Protein AF-X1STK9-F1 (afdb_monomer_lite)

Radius of gyration: 18.31 Å; chains: 1; bounding box: 40×48×49 Å

Secondary structure (DSSP, 8-state):
-EE--TT--SGGGSEEHHHHHHHHHTS-S-EEEEE-STTGGGGGT-------HHHHHHHHHHHHHHHTTPPPP--S-STTEEEEESS-TTS---EE--SSTTSS--EEHHHHHHHHHTTTTSS-TT-SS-SS---HHHHHHHHHHHHHHHHHH-GGG------EEES-TT-

Organism: NCBI:txid412755

Structure (mmCIF, N/CA/C/O backbone):
data_AF-X1STK9-F1
#
_entry.id   AF-X1STK9-F1
#
loop_
_atom_site.group_PDB
_atom_site.id
_atom_site.type_symbol
_atom_site.label_atom_id
_atom_site.label_alt_id
_atom_site.label_comp_id
_atom_site.label_asym_id
_atom_site.label_entity_id
_atom_site.label_seq_id
_atom_site.pdbx_PDB_ins_code
_atom_site.Cartn_x
_atom_site.Cartn_y
_atom_site.Cartn_z
_atom_site.occupancy
_atom_site.B_iso_or_equiv
_atom_site.auth_seq_id
_atom_site.auth_comp_id
_atom_site.auth_asym_id
_atom_site.auth_atom_id
_atom_site.pdbx_PDB_model_num
ATOM 1 N N . SER A 1 1 ? -9.868 10.372 2.467 1.00 82.44 1 SER A N 1
ATOM 2 C CA . SER A 1 1 ? -9.699 9.581 1.235 1.00 82.44 1 SER A CA 1
ATOM 3 C C . SER A 1 1 ? -10.927 8.731 1.014 1.00 82.44 1 SER A C 1
ATOM 5 O O . SER A 1 1 ? -11.651 8.508 1.976 1.00 82.44 1 SER A O 1
ATOM 7 N N . TYR A 1 2 ? -11.164 8.303 -0.223 1.00 89.38 2 TYR A N 1
ATOM 8 C CA . TYR A 1 2 ? -12.290 7.451 -0.595 1.00 89.38 2 TYR A CA 1
ATOM 9 C C . TYR A 1 2 ? -11.827 6.423 -1.626 1.00 89.38 2 TYR A C 1
ATOM 11 O O . TYR A 1 2 ? -10.935 6.730 -2.422 1.00 89.38 2 TYR A O 1
ATOM 19 N N . LEU A 1 3 ? -12.429 5.235 -1.627 1.00 92.19 3 LEU A N 1
ATOM 20 C CA . LEU A 1 3 ? -12.271 4.271 -2.713 1.00 92.19 3 LEU A CA 1
ATOM 21 C C . LEU A 1 3 ? -13.412 4.438 -3.715 1.00 92.19 3 LEU A C 1
ATOM 23 O O . LEU A 1 3 ? -14.574 4.597 -3.341 1.00 92.19 3 LEU A O 1
ATOM 27 N N . CYS A 1 4 ? -13.059 4.403 -4.996 1.00 93.06 4 CYS A N 1
ATOM 28 C CA . CYS A 1 4 ? -14.011 4.427 -6.095 1.00 93.06 4 CYS A CA 1
ATOM 29 C C . CYS A 1 4 ? -14.333 2.980 -6.494 1.00 93.06 4 CYS A C 1
ATOM 31 O O . CYS A 1 4 ? -13.427 2.28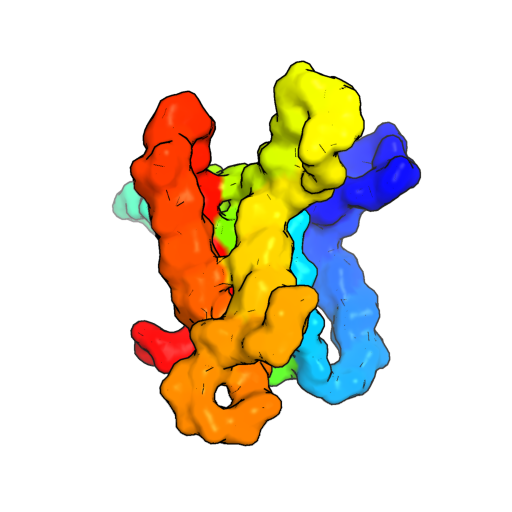6 -6.966 1.00 93.06 4 CYS A O 1
ATOM 33 N N . PRO A 1 5 ? -15.564 2.490 -6.277 1.00 92.69 5 PRO A N 1
ATOM 34 C CA . PRO A 1 5 ? -15.915 1.131 -6.660 1.00 92.69 5 PRO A CA 1
ATOM 35 C C . PRO A 1 5 ? -16.103 1.016 -8.180 1.00 92.69 5 PRO A C 1
ATOM 37 O O . PRO A 1 5 ? -16.291 2.007 -8.886 1.00 92.69 5 PRO A O 1
ATOM 40 N N . ALA A 1 6 ? -16.052 -0.211 -8.703 1.00 92.88 6 ALA A N 1
ATOM 41 C CA . ALA A 1 6 ? -16.159 -0.461 -10.144 1.00 92.88 6 ALA A CA 1
ATOM 42 C C . ALA A 1 6 ? -17.528 -0.066 -10.732 1.00 92.88 6 ALA A C 1
ATOM 44 O O . ALA A 1 6 ? -17.630 0.242 -11.916 1.00 92.88 6 ALA A O 1
ATOM 45 N N . ASP A 1 7 ? -18.567 -0.061 -9.903 1.00 91.88 7 ASP A N 1
ATOM 46 C CA . ASP A 1 7 ? -19.937 0.345 -10.212 1.00 91.88 7 ASP A CA 1
ATOM 47 C C . ASP A 1 7 ? -20.231 1.791 -9.776 1.00 91.88 7 ASP A C 1
ATOM 49 O O . ASP A 1 7 ? -21.378 2.147 -9.509 1.00 91.88 7 ASP A O 1
ATOM 53 N N . PHE A 1 8 ? -19.202 2.644 -9.707 1.00 90.31 8 PHE A N 1
ATOM 54 C CA . PHE A 1 8 ? -19.353 4.055 -9.364 1.00 90.31 8 PHE A CA 1
ATOM 55 C C . PHE A 1 8 ? -20.413 4.744 -10.234 1.00 90.31 8 PHE A C 1
ATOM 57 O O . PHE A 1 8 ? -20.301 4.813 -11.460 1.00 90.31 8 PHE A O 1
ATOM 64 N N . THR A 1 9 ? -21.427 5.305 -9.577 1.00 88.31 9 THR A N 1
ATOM 65 C CA . THR A 1 9 ? -22.508 6.058 -10.234 1.00 88.31 9 THR A CA 1
ATOM 66 C C . THR A 1 9 ? -22.567 7.511 -9.778 1.00 88.31 9 THR A C 1
ATOM 68 O O . THR A 1 9 ? -22.994 8.377 -10.542 1.00 88.31 9 THR A O 1
ATOM 71 N N . SER A 1 10 ? -22.133 7.807 -8.550 1.00 91.12 10 SER A N 1
ATOM 72 C CA . SER A 1 10 ? -22.120 9.158 -7.992 1.00 91.12 10 SER A CA 1
ATOM 73 C C . SER A 1 10 ? -21.189 9.251 -6.779 1.00 91.12 10 SER A C 1
ATOM 75 O O . SER A 1 10 ? -20.724 8.251 -6.243 1.00 91.12 10 SER A O 1
ATOM 77 N N . ILE A 1 11 ? -20.950 10.469 -6.285 1.00 82.88 11 ILE A N 1
ATOM 78 C CA . ILE A 1 11 ? -20.133 10.705 -5.081 1.00 82.88 11 ILE A CA 1
ATOM 79 C C . ILE A 1 11 ? -20.669 9.933 -3.860 1.00 82.88 11 ILE A C 1
ATOM 81 O O . ILE A 1 11 ? -19.879 9.516 -3.021 1.00 82.88 11 ILE A O 1
ATOM 85 N N . SER A 1 12 ? -21.983 9.696 -3.769 1.00 86.38 12 SER A N 1
ATOM 86 C CA . SER A 1 12 ? -22.573 8.946 -2.653 1.00 86.38 12 SER A CA 1
ATOM 87 C C . SER A 1 12 ? -22.306 7.440 -2.709 1.00 86.38 12 SER A C 1
ATOM 89 O O . SER A 1 12 ? -22.621 6.758 -1.745 1.00 86.38 12 SER A O 1
ATOM 91 N N . SER A 1 13 ? -21.776 6.911 -3.820 1.00 87.69 13 SER A N 1
ATOM 92 C CA . SER A 1 13 ? -21.348 5.509 -3.925 1.00 87.69 13 SER A CA 1
ATOM 93 C C . SER A 1 13 ? -19.856 5.324 -3.631 1.00 87.69 13 SER A C 1
ATOM 95 O O . SER A 1 13 ? -19.330 4.234 -3.828 1.00 87.69 13 SER A O 1
ATOM 97 N N . LEU A 1 14 ? -19.138 6.380 -3.238 1.00 89.00 14 LEU A N 1
ATOM 98 C CA . LEU A 1 14 ? -17.746 6.265 -2.813 1.00 89.00 14 LEU A CA 1
ATOM 99 C C . LEU A 1 14 ? -17.662 5.597 -1.444 1.00 89.00 14 LEU A C 1
ATOM 101 O O . LEU A 1 14 ? -18.434 5.927 -0.554 1.00 89.00 14 LEU A O 1
ATOM 105 N N . ILE A 1 15 ? -16.667 4.732 -1.263 1.00 89.62 15 ILE A N 1
ATOM 106 C CA . ILE A 1 15 ? -16.420 4.067 0.018 1.00 89.62 15 ILE A CA 1
ATOM 107 C C . ILE A 1 15 ? -15.500 4.961 0.846 1.00 89.62 15 ILE A C 1
ATOM 109 O O . ILE A 1 15 ? -14.350 5.216 0.468 1.00 89.62 15 ILE A O 1
ATOM 113 N N . SER A 1 16 ? -16.009 5.464 1.962 1.00 88.38 16 SER A N 1
ATOM 114 C CA . SER A 1 16 ? -15.251 6.249 2.934 1.00 88.38 16 SER A CA 1
ATOM 115 C C . SER A 1 16 ? -14.272 5.391 3.743 1.00 88.38 16 SER A C 1
ATOM 117 O O . SER A 1 16 ? -14.292 4.160 3.707 1.00 88.38 16 SER A O 1
ATOM 119 N N . VAL A 1 17 ? -13.382 6.055 4.489 1.00 87.19 17 VAL A N 1
ATOM 120 C CA . VAL A 1 17 ? -12.478 5.367 5.425 1.00 87.19 17 VAL A CA 1
ATOM 121 C C . VAL A 1 17 ? -13.278 4.648 6.515 1.00 87.19 17 VAL A C 1
ATOM 123 O O . VAL A 1 17 ? -12.955 3.510 6.831 1.00 87.19 17 VAL A O 1
ATOM 126 N N . ASP A 1 18 ? -14.343 5.280 7.015 1.00 82.56 18 ASP A N 1
ATOM 127 C CA . ASP A 1 18 ? -15.175 4.751 8.099 1.00 82.56 18 ASP A CA 1
ATOM 128 C C . ASP A 1 18 ? -15.975 3.520 7.648 1.00 82.56 18 ASP A C 1
ATOM 130 O O . ASP A 1 18 ? -16.032 2.522 8.360 1.00 82.56 18 ASP A O 1
ATOM 134 N N . GLU A 1 19 ? -16.535 3.539 6.434 1.00 88.75 19 GLU A N 1
ATOM 135 C CA . GLU A 1 19 ? -17.224 2.371 5.864 1.00 88.75 19 GLU A CA 1
ATOM 136 C C . GLU A 1 19 ? -16.264 1.201 5.630 1.00 88.75 19 GLU A C 1
ATOM 138 O O . GLU A 1 19 ? -16.604 0.051 5.913 1.00 88.75 19 GLU A O 1
ATOM 143 N N . LEU A 1 20 ? -15.048 1.485 5.145 1.00 91.62 20 LEU A N 1
ATOM 144 C CA . LEU A 1 20 ? -14.019 0.461 4.980 1.00 91.62 20 LEU A CA 1
ATOM 145 C C . LEU A 1 20 ? -13.590 -0.122 6.332 1.00 91.62 20 LEU A C 1
ATOM 147 O O . LEU A 1 20 ? -13.448 -1.337 6.454 1.00 91.62 20 LEU A O 1
ATOM 151 N N . GLU A 1 21 ? -13.371 0.720 7.341 1.00 91.38 21 GLU A N 1
ATOM 152 C CA . GLU A 1 21 ? -12.995 0.275 8.683 1.00 91.38 21 GLU A CA 1
ATOM 153 C C . GLU A 1 21 ? -14.106 -0.551 9.318 1.00 91.38 21 GLU A C 1
ATOM 155 O O . GLU A 1 21 ? -13.822 -1.655 9.771 1.00 91.38 21 GLU A O 1
ATOM 160 N N . SER A 1 22 ? -15.358 -0.093 9.249 1.00 89.06 22 SER A N 1
ATOM 161 C CA . SER A 1 22 ? -16.511 -0.827 9.767 1.00 89.06 22 SER A CA 1
ATOM 162 C C . SER A 1 22 ? -16.590 -2.227 9.153 1.00 89.06 22 SER A C 1
ATOM 164 O O . SER A 1 22 ? -16.637 -3.211 9.890 1.00 89.06 22 SER A O 1
ATOM 166 N N . ALA A 1 23 ? -16.461 -2.340 7.827 1.00 92.31 23 ALA A N 1
ATOM 167 C CA . ALA A 1 23 ? -16.465 -3.631 7.141 1.00 92.31 23 ALA A CA 1
ATOM 168 C C . ALA A 1 23 ? -15.286 -4.543 7.541 1.00 92.31 23 ALA A C 1
ATOM 170 O O . ALA A 1 23 ? -15.440 -5.761 7.639 1.00 92.31 23 ALA A O 1
ATOM 171 N N . LEU A 1 24 ? -14.093 -3.983 7.769 1.00 93.75 24 LEU A N 1
ATOM 172 C CA . LEU A 1 24 ? -12.917 -4.754 8.192 1.00 93.75 24 LEU A CA 1
ATOM 173 C C . LEU A 1 24 ? -12.925 -5.086 9.692 1.00 93.75 24 LEU A C 1
ATOM 175 O O . LEU A 1 24 ? -12.272 -6.049 10.110 1.00 93.75 24 LEU A O 1
ATOM 179 N N . SER A 1 25 ? -13.630 -4.298 10.504 1.00 89.94 25 SER A N 1
ATOM 180 C CA . SER A 1 25 ? -13.701 -4.451 11.957 1.00 89.94 25 SER A CA 1
ATOM 181 C C . SER A 1 25 ? -14.409 -5.746 12.356 1.00 89.94 25 SER A C 1
ATOM 183 O O . SER A 1 25 ? -13.967 -6.414 13.293 1.00 89.94 25 SER A O 1
ATOM 185 N N . ASP A 1 26 ? -15.394 -6.162 11.556 1.00 92.31 26 ASP A N 1
ATOM 186 C CA . ASP A 1 26 ? -16.148 -7.408 11.712 1.00 92.31 26 ASP A CA 1
ATOM 187 C C . ASP A 1 26 ? -15.288 -8.666 11.506 1.00 92.31 26 ASP A C 1
ATOM 189 O O . ASP A 1 26 ? -15.683 -9.769 11.892 1.00 92.31 26 ASP A O 1
ATOM 193 N N . ILE A 1 27 ? -14.095 -8.526 10.916 1.00 93.75 27 ILE A N 1
ATOM 194 C CA . ILE A 1 27 ? -13.160 -9.629 10.692 1.00 93.75 27 ILE A CA 1
ATOM 195 C C . ILE A 1 27 ? -12.264 -9.796 11.935 1.00 93.75 27 ILE A C 1
ATOM 197 O O . ILE A 1 27 ? -11.476 -8.891 12.254 1.00 93.75 27 ILE A O 1
ATOM 201 N N . PRO A 1 28 ? -12.308 -10.952 12.634 1.00 93.62 28 PRO A N 1
ATOM 202 C CA . PRO A 1 28 ? -11.473 -11.189 13.807 1.00 93.62 28 PRO A CA 1
ATOM 203 C C . PRO A 1 28 ? -9.977 -11.270 13.475 1.00 93.62 28 PRO A C 1
ATOM 205 O O . PRO A 1 28 ? -9.576 -11.813 12.447 1.00 93.62 28 PRO A O 1
ATOM 208 N N . GLY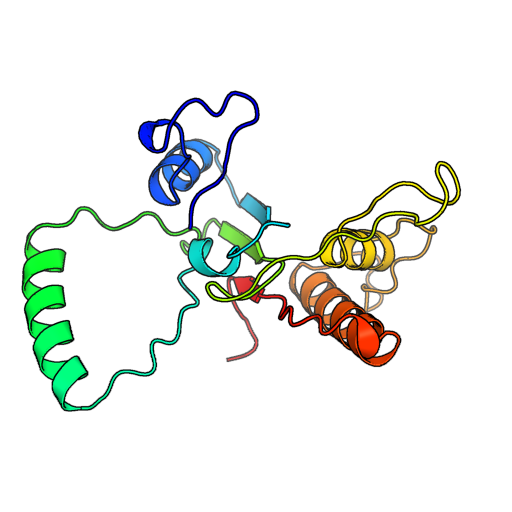 A 1 29 ? -9.138 -10.812 14.408 1.00 93.44 29 GLY A N 1
ATOM 209 C CA . GLY A 1 29 ? -7.679 -10.931 14.333 1.00 93.44 29 GLY A CA 1
ATOM 210 C C . GLY A 1 29 ? -6.968 -9.680 13.816 1.00 93.44 29 GLY A C 1
ATOM 211 O O . GLY A 1 29 ? -7.545 -8.594 13.754 1.00 93.44 29 GLY A O 1
ATOM 212 N N . THR A 1 30 ? -5.683 -9.839 13.490 1.00 94.19 30 THR A N 1
ATOM 213 C CA . THR A 1 30 ? -4.838 -8.777 12.923 1.00 94.19 30 THR A CA 1
ATOM 214 C C . THR A 1 30 ? -5.053 -8.693 11.418 1.00 94.19 30 THR A C 1
ATOM 216 O O . THR A 1 30 ? -4.872 -9.683 10.711 1.00 94.19 30 THR A O 1
ATOM 219 N N . LYS A 1 31 ? -5.366 -7.500 10.919 1.00 94.81 31 LYS A N 1
ATOM 220 C CA . LYS A 1 31 ? -5.589 -7.212 9.504 1.00 94.81 31 LYS A CA 1
ATOM 221 C C . LYS A 1 31 ? -4.364 -6.515 8.930 1.00 94.81 31 LYS A C 1
ATOM 223 O O . LYS A 1 31 ? -3.946 -5.477 9.440 1.00 94.81 31 LYS A O 1
ATOM 228 N N . VAL A 1 32 ? -3.801 -7.076 7.863 1.00 94.94 32 VAL A N 1
ATOM 229 C CA . VAL A 1 32 ? -2.785 -6.401 7.046 1.00 94.94 32 VAL A CA 1
ATOM 230 C C . VAL A 1 32 ? -3.482 -5.829 5.818 1.00 94.94 32 VAL A C 1
ATOM 232 O O . VAL A 1 32 ? -4.009 -6.587 5.009 1.00 94.94 32 VAL A O 1
ATOM 235 N N . VAL A 1 33 ? -3.511 -4.505 5.696 1.00 96.25 33 VAL A N 1
ATOM 236 C CA . VAL A 1 33 ? -4.188 -3.789 4.609 1.00 96.25 33 VAL A CA 1
ATOM 237 C C . VAL A 1 33 ? -3.138 -3.152 3.706 1.00 96.25 33 VAL A C 1
ATOM 239 O O . VAL A 1 33 ? -2.271 -2.418 4.174 1.00 96.25 33 VAL A O 1
ATOM 242 N N . ILE A 1 34 ? -3.203 -3.426 2.408 1.00 97.44 34 ILE A N 1
ATOM 243 C CA . ILE A 1 34 ? -2.295 -2.857 1.407 1.00 97.44 34 ILE A CA 1
ATOM 244 C C . ILE A 1 34 ? -3.137 -2.021 0.444 1.00 97.44 34 ILE A C 1
ATOM 246 O O . ILE A 1 34 ? -4.081 -2.533 -0.152 1.00 97.44 34 ILE A O 1
ATOM 250 N N . LEU A 1 35 ? -2.815 -0.735 0.315 1.00 96.81 35 LEU A N 1
ATOM 251 C CA . LEU A 1 35 ? -3.574 0.233 -0.476 1.00 96.81 35 LEU A CA 1
ATOM 252 C C . LEU A 1 35 ? -2.683 0.824 -1.571 1.00 96.81 35 LEU A C 1
ATOM 254 O O . LEU A 1 35 ? -1.902 1.732 -1.291 1.00 96.81 35 LEU A O 1
ATOM 258 N N . ASP A 1 36 ? -2.839 0.351 -2.811 1.00 97.00 36 ASP A N 1
ATOM 259 C CA . ASP A 1 36 ? -2.257 0.982 -4.004 1.00 97.00 36 ASP A CA 1
ATOM 260 C C . ASP A 1 36 ? -3.286 1.888 -4.685 1.00 97.00 36 ASP A C 1
ATOM 262 O O . ASP A 1 36 ? -3.965 1.502 -5.634 1.00 97.00 36 ASP A O 1
ATOM 266 N N . THR A 1 37 ? -3.478 3.080 -4.120 1.00 94.56 37 THR A N 1
ATOM 267 C CA . THR A 1 37 ? -4.491 4.040 -4.582 1.00 94.56 37 THR A CA 1
ATOM 268 C C . THR A 1 37 ? -4.021 5.471 -4.352 1.00 94.56 37 THR A C 1
ATOM 270 O O . THR A 1 37 ? -3.228 5.743 -3.450 1.00 94.56 37 THR A O 1
ATOM 273 N N . CYS A 1 38 ? -4.510 6.419 -5.154 1.00 93.75 38 CYS A N 1
ATOM 274 C CA . CYS A 1 38 ? -4.258 7.835 -4.895 1.00 93.75 38 CYS A CA 1
ATOM 275 C C . CYS A 1 38 ? -4.764 8.228 -3.503 1.00 93.75 38 CYS A C 1
ATOM 277 O O . CYS A 1 38 ? -5.824 7.783 -3.063 1.00 93.75 38 CYS A O 1
ATOM 279 N N . HIS A 1 39 ? -4.025 9.102 -2.821 1.00 92.69 39 HIS A N 1
ATOM 280 C CA . HIS A 1 39 ? -4.372 9.593 -1.488 1.00 92.69 39 HIS A 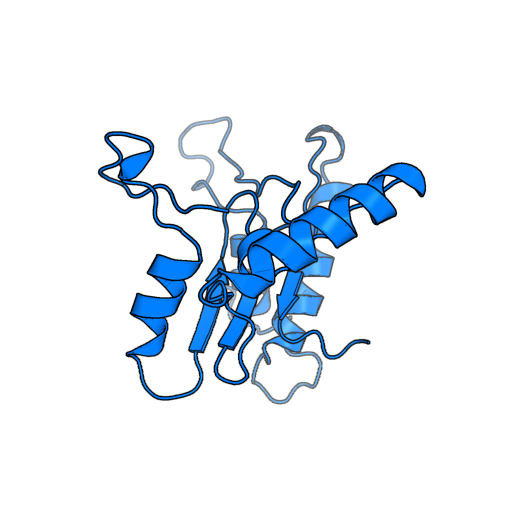CA 1
ATOM 281 C C . HIS A 1 39 ? -4.454 8.495 -0.407 1.00 92.69 39 HIS A C 1
ATOM 283 O O . HIS A 1 39 ? -5.081 8.711 0.639 1.00 92.69 39 HIS A O 1
ATOM 289 N N . SER A 1 40 ? -3.817 7.333 -0.606 1.00 94.50 40 SER A N 1
ATOM 290 C CA . SER A 1 40 ? -3.879 6.183 0.314 1.00 94.50 40 SER A CA 1
ATOM 291 C C . SER A 1 40 ? -3.453 6.521 1.749 1.00 94.50 40 SER A C 1
ATOM 293 O O . SER A 1 40 ? -4.004 5.983 2.706 1.00 94.50 40 SER A O 1
ATOM 295 N N . GLY A 1 41 ? -2.521 7.465 1.933 1.00 91.00 41 GLY A N 1
ATOM 296 C CA . GLY A 1 41 ? -2.067 7.902 3.258 1.00 91.00 41 GLY A CA 1
ATOM 297 C C . GLY A 1 41 ? -3.173 8.512 4.129 1.00 91.00 41 GLY A C 1
ATOM 298 O O . GLY A 1 41 ? -3.056 8.525 5.354 1.00 91.00 41 GLY A O 1
ATOM 299 N N . GLY A 1 42 ? -4.280 8.961 3.528 1.00 89.00 42 GLY A N 1
ATOM 300 C CA . GLY A 1 42 ? -5.433 9.464 4.276 1.00 89.00 42 GLY A CA 1
ATOM 301 C C . GLY A 1 42 ? -6.247 8.378 4.992 1.00 89.00 42 GLY A C 1
ATOM 302 O O . GLY A 1 42 ? -6.997 8.720 5.899 1.00 89.00 42 GLY A O 1
ATOM 303 N N . PHE A 1 43 ? -6.080 7.091 4.656 1.00 90.00 43 PHE A N 1
ATOM 304 C CA . PHE A 1 43 ? -6.725 5.976 5.375 1.00 90.00 43 PHE A CA 1
ATOM 305 C C . PHE A 1 43 ? -6.069 5.668 6.730 1.00 90.00 43 PHE A C 1
ATOM 307 O O . PHE A 1 43 ? -6.670 5.010 7.576 1.00 90.00 43 PHE A O 1
ATOM 314 N N . ILE A 1 44 ? -4.847 6.162 6.950 1.00 88.19 44 ILE A N 1
ATOM 315 C CA . ILE A 1 44 ? -4.080 5.968 8.190 1.00 88.19 44 ILE A CA 1
ATOM 316 C C . ILE A 1 44 ? -3.852 7.276 8.954 1.00 88.19 44 ILE A C 1
ATOM 318 O O . ILE A 1 44 ? -2.926 7.373 9.756 1.00 88.19 44 ILE A O 1
ATOM 322 N N . GLY A 1 45 ? -4.634 8.319 8.655 1.00 73.25 45 GLY A N 1
ATOM 323 C CA . GLY A 1 45 ? -4.540 9.615 9.337 1.00 73.25 45 GLY A CA 1
ATOM 324 C C . GLY A 1 45 ? -3.197 10.335 9.187 1.00 73.25 45 GLY A C 1
ATOM 325 O O . GLY A 1 45 ? -2.957 11.320 9.881 1.00 73.25 45 GLY A O 1
ATOM 326 N N . LYS A 1 46 ? -2.307 9.885 8.290 1.00 61.06 46 LYS A N 1
ATOM 327 C CA . LYS A 1 46 ? -1.013 10.534 8.045 1.00 61.06 46 LYS A CA 1
ATOM 328 C C . LYS A 1 46 ? -1.188 11.723 7.107 1.00 61.06 46 LYS A C 1
ATOM 330 O O . LYS A 1 46 ? -0.835 11.670 5.927 1.00 61.06 46 LYS A O 1
ATOM 335 N N . GLY A 1 47 ? -1.740 12.795 7.665 1.00 49.88 47 GLY A N 1
ATOM 336 C CA . GLY A 1 47 ? -1.776 14.119 7.064 1.00 49.88 47 GLY A CA 1
ATOM 337 C C . GLY A 1 47 ? -1.233 15.158 8.030 1.00 49.88 47 GLY A C 1
ATOM 338 O O . GLY A 1 47 ? -1.932 15.591 8.937 1.00 49.88 47 GLY A O 1
ATOM 339 N N . GLY A 1 48 ? 0.027 15.551 7.837 1.00 42.69 48 GLY A N 1
ATOM 340 C CA . GLY A 1 48 ? 0.559 16.759 8.453 1.00 42.69 48 GLY A CA 1
ATOM 341 C C . GLY A 1 48 ? -0.044 17.958 7.737 1.00 42.69 48 GLY A C 1
ATOM 342 O O . GLY A 1 48 ? 0.369 18.287 6.629 1.00 42.69 48 GLY A O 1
ATOM 343 N N . MET A 1 49 ? -1.048 18.583 8.340 1.00 43.34 49 MET A N 1
ATOM 344 C CA . MET A 1 49 ? -1.529 19.880 7.887 1.00 43.34 49 MET A CA 1
ATOM 345 C C . MET A 1 49 ? -0.488 20.914 8.345 1.00 43.34 49 MET A C 1
ATOM 347 O O . MET A 1 49 ? -0.250 21.051 9.543 1.00 43.34 49 MET A O 1
ATOM 351 N N . ILE A 1 50 ? 0.189 21.605 7.421 1.00 44.25 50 ILE A N 1
ATOM 352 C CA . ILE A 1 50 ? 0.952 22.810 7.780 1.00 44.25 50 ILE A CA 1
ATOM 353 C C . ILE A 1 50 ? -0.092 23.913 7.963 1.00 44.25 50 ILE A C 1
ATOM 355 O O . ILE A 1 50 ? -0.616 24.439 6.984 1.00 44.25 50 ILE A O 1
ATOM 359 N N . ILE A 1 51 ? -0.455 24.191 9.214 1.00 52.09 51 ILE A N 1
ATOM 360 C CA . ILE A 1 51 ? -1.460 25.194 9.584 1.00 52.09 51 ILE A CA 1
ATOM 361 C C . ILE A 1 51 ? -0.724 26.451 10.060 1.00 52.09 51 ILE A C 1
ATOM 363 O O . ILE A 1 51 ? 0.220 26.351 10.843 1.00 52.09 51 ILE A O 1
ATOM 367 N N . SER A 1 52 ? -1.130 27.629 9.585 1.00 51.06 52 SER A N 1
ATOM 368 C CA . SER A 1 52 ? -0.668 28.906 10.143 1.00 51.06 52 SER A CA 1
ATOM 369 C C . SER A 1 52 ? -1.159 29.087 11.588 1.00 51.06 52 SER A C 1
ATOM 371 O O . SER A 1 52 ? -2.129 28.460 12.006 1.00 51.06 52 SER A O 1
ATOM 373 N N . GLU A 1 53 ? -0.517 29.965 12.361 1.00 53.25 53 GLU A N 1
ATOM 374 C CA . GLU A 1 53 ? -0.838 30.200 13.781 1.00 53.25 53 GLU A CA 1
ATOM 375 C C . GLU A 1 53 ? -2.294 30.667 14.000 1.00 53.25 53 GLU A C 1
ATOM 377 O O . GLU A 1 53 ? -2.969 30.228 14.927 1.00 53.25 53 GLU A O 1
ATOM 382 N N . GLU A 1 54 ? -2.833 31.460 13.072 1.00 57.75 54 GLU A N 1
ATOM 383 C CA . GLU A 1 54 ? -4.245 31.875 13.044 1.00 57.75 54 GLU A CA 1
ATOM 384 C C . GLU A 1 54 ? -5.184 30.722 12.652 1.00 57.75 54 GLU A C 1
ATOM 386 O O . GLU A 1 54 ? -6.288 30.592 13.185 1.00 57.75 54 GLU A O 1
ATOM 391 N N . GLY A 1 55 ? -4.725 29.835 11.763 1.00 49.94 55 GLY A N 1
ATOM 392 C CA . GLY A 1 55 ? -5.443 28.618 11.404 1.00 49.94 55 GLY A CA 1
ATOM 393 C C . GLY A 1 55 ? -5.490 27.599 12.545 1.00 49.94 55 GLY A C 1
ATOM 394 O O . GLY A 1 55 ? -6.448 26.840 12.611 1.00 49.94 55 GLY A O 1
ATOM 395 N N . LEU A 1 56 ? -4.517 27.593 13.466 1.00 55.88 56 LEU A N 1
ATOM 396 C CA . LEU A 1 56 ? -4.491 26.693 14.629 1.00 55.88 56 LEU A CA 1
ATOM 397 C C . LEU A 1 56 ? -5.590 27.013 15.646 1.00 55.88 56 LEU A C 1
ATOM 399 O O . LEU A 1 56 ? -6.159 26.093 16.228 1.00 55.88 56 LEU A O 1
ATOM 403 N N . VAL A 1 57 ? -5.906 28.294 15.852 1.00 63.06 57 VAL A N 1
ATOM 404 C CA . VAL A 1 57 ? -6.975 28.709 16.778 1.00 63.06 57 VAL A CA 1
ATOM 405 C C . VAL A 1 57 ? -8.344 28.353 16.200 1.00 63.06 57 VAL A C 1
ATOM 407 O O . VAL A 1 57 ? -9.125 27.677 16.863 1.00 63.06 57 VAL A O 1
ATOM 410 N N . SER A 1 58 ? -8.591 28.702 14.933 1.00 58.72 58 SER A N 1
ATOM 411 C CA . SER A 1 58 ? -9.837 28.338 14.241 1.00 58.72 58 SER A CA 1
ATOM 412 C C . SER A 1 58 ? -10.000 26.820 14.113 1.00 58.72 58 SER A C 1
ATOM 414 O O . SER A 1 58 ? -11.097 26.305 14.303 1.00 58.72 58 SER A O 1
ATOM 416 N N . PHE A 1 59 ? -8.911 26.094 13.838 1.00 64.38 59 PHE A N 1
ATOM 417 C CA . PHE A 1 59 ? -8.906 24.633 13.817 1.00 64.38 59 PHE A CA 1
ATOM 418 C C . PHE A 1 59 ? -9.213 24.057 15.198 1.00 64.38 59 PHE A C 1
ATOM 420 O O . PHE A 1 59 ? -10.018 23.144 15.282 1.00 64.38 59 PHE A O 1
ATOM 427 N N . ASN A 1 60 ? -8.634 24.584 16.282 1.00 67.94 60 ASN A N 1
ATOM 428 C CA . ASN A 1 60 ? -8.929 24.109 17.636 1.00 67.94 60 ASN A CA 1
ATOM 429 C C . ASN A 1 60 ? -10.395 24.322 18.024 1.00 67.94 60 ASN A C 1
ATOM 431 O O . ASN A 1 60 ? -10.996 23.419 18.603 1.00 67.94 60 ASN A O 1
ATOM 435 N N . ASP A 1 61 ? -10.984 25.466 17.683 1.00 68.56 61 ASP A N 1
ATOM 436 C CA . ASP A 1 61 ? -12.394 25.743 17.977 1.00 68.56 61 ASP A CA 1
ATOM 437 C C . ASP A 1 61 ? -13.333 24.844 17.151 1.00 68.56 61 ASP A C 1
ATOM 439 O O . ASP A 1 61 ? -14.316 24.309 17.674 1.00 68.56 61 ASP A O 1
ATOM 443 N N . GLU A 1 62 ? -13.003 24.598 15.878 1.00 61.72 62 GLU A N 1
ATOM 444 C CA . GLU A 1 62 ? -13.720 23.640 15.027 1.00 61.72 62 GLU A CA 1
ATOM 445 C C . GLU A 1 62 ? -13.528 22.191 15.486 1.00 61.72 62 GLU A C 1
ATOM 447 O O . GLU A 1 62 ? -14.480 21.418 15.467 1.00 61.72 62 GLU A O 1
ATOM 452 N N . VAL A 1 63 ? -12.336 21.824 15.954 1.00 61.81 63 VAL A N 1
ATOM 453 C CA . VAL A 1 63 ? -12.021 20.519 16.549 1.00 61.81 63 VAL A CA 1
ATOM 454 C C . VAL A 1 63 ? -12.837 20.330 17.821 1.00 61.81 63 VAL A C 1
ATOM 456 O O . VAL A 1 63 ? -13.544 19.340 17.935 1.00 61.81 63 VAL A O 1
ATOM 459 N N . ILE A 1 64 ? -12.842 21.269 18.763 1.00 64.19 64 ILE A N 1
ATOM 460 C CA . ILE A 1 64 ? -13.627 21.130 20.000 1.00 64.19 64 ILE A CA 1
ATOM 461 C C . ILE A 1 64 ? -15.125 20.976 19.687 1.00 64.19 64 ILE A C 1
ATOM 463 O O . ILE A 1 64 ? -15.797 20.127 20.279 1.00 64.19 64 ILE A O 1
ATOM 467 N N . ASN A 1 65 ? -15.647 21.722 18.711 1.00 59.41 65 ASN A N 1
ATOM 468 C CA . ASN A 1 65 ? -17.035 21.578 18.268 1.00 59.41 65 ASN A CA 1
ATOM 469 C C . ASN A 1 65 ? -17.302 20.263 17.519 1.00 59.41 65 ASN A C 1
ATOM 471 O O . ASN A 1 65 ? -18.340 19.641 17.726 1.00 59.41 65 ASN A O 1
ATOM 475 N N . ALA A 1 66 ? -16.373 19.800 16.685 1.00 54.81 66 ALA A N 1
ATOM 476 C CA . ALA A 1 66 ? -16.509 18.542 15.962 1.00 54.81 66 ALA A CA 1
ATOM 477 C C . ALA A 1 66 ? -16.392 17.337 16.906 1.00 54.81 66 ALA A C 1
ATOM 479 O O . ALA A 1 66 ? -17.235 16.453 16.876 1.00 54.81 66 ALA A O 1
ATOM 480 N N . PHE A 1 67 ? -15.403 17.311 17.799 1.00 55.81 67 PHE A N 1
ATOM 481 C CA . PHE A 1 67 ? -15.161 16.215 18.744 1.00 55.81 67 PHE A CA 1
ATOM 482 C C . PHE A 1 67 ? -16.141 16.188 19.925 1.00 55.81 67 PHE A C 1
ATOM 484 O O . PHE A 1 67 ? -16.262 15.156 20.578 1.00 55.81 67 PHE A O 1
ATOM 491 N N . SER A 1 68 ? -16.872 17.274 20.195 1.00 55.72 68 SER A N 1
ATOM 492 C CA . SER A 1 68 ? -18.001 17.243 21.137 1.00 55.72 68 SER A CA 1
ATOM 493 C C . SER A 1 68 ? -19.268 16.616 20.542 1.00 55.72 68 SER A C 1
ATOM 495 O O . SER A 1 68 ? -20.186 16.303 21.300 1.00 55.72 68 SER A O 1
ATOM 497 N N . GLN A 1 69 ? -19.318 16.391 19.220 1.00 51.47 69 GLN A N 1
ATOM 498 C CA . GLN A 1 69 ? -20.466 15.787 18.527 1.00 51.47 69 GLN A CA 1
ATOM 499 C C . GLN A 1 69 ? -20.140 14.585 17.622 1.00 51.47 69 GLN A C 1
ATOM 501 O O . GLN A 1 69 ? -21.065 13.952 17.120 1.00 51.47 69 GLN A O 1
ATOM 506 N N . ALA A 1 70 ? -18.869 14.250 17.392 1.00 44.56 70 ALA A N 1
ATOM 507 C CA . ALA A 1 70 ? -18.484 13.217 16.434 1.00 44.56 70 ALA A CA 1
ATOM 508 C C . ALA A 1 70 ? -18.341 11.830 17.074 1.00 44.56 70 ALA A C 1
ATOM 510 O O . ALA A 1 70 ? -17.584 11.638 18.027 1.00 44.56 70 ALA A O 1
ATOM 511 N N . GLU A 1 71 ? -18.991 10.840 16.460 1.00 50.00 71 GLU A N 1
ATOM 512 C CA . GLU A 1 71 ? -18.505 9.461 16.484 1.00 50.00 71 GLU A CA 1
ATOM 513 C C . GLU A 1 71 ? -17.082 9.449 15.899 1.00 50.00 71 GLU A C 1
ATOM 515 O O . GLU A 1 71 ? -16.802 10.097 14.886 1.00 50.00 71 GLU A O 1
ATOM 520 N N . TYR A 1 72 ? -16.144 8.788 16.581 1.00 52.69 72 TYR A N 1
ATOM 521 C CA . TYR A 1 72 ? -14.747 8.732 16.156 1.00 52.69 72 TYR A CA 1
ATOM 522 C C . TYR A 1 72 ? -14.654 8.200 14.721 1.00 52.69 72 TYR A C 1
ATOM 524 O O . TYR A 1 72 ? -15.129 7.101 14.452 1.00 52.69 72 TYR A O 1
ATOM 532 N N . LYS A 1 73 ? -14.003 8.947 13.817 1.00 56.91 73 LYS A N 1
ATOM 533 C CA . LYS A 1 73 ? -13.665 8.430 12.483 1.00 56.91 73 LYS A CA 1
ATOM 534 C C . LYS A 1 73 ? -12.830 7.159 12.636 1.00 56.91 73 LYS A C 1
ATOM 536 O O . LYS A 1 73 ? -11.745 7.202 13.228 1.00 56.91 73 LYS A O 1
ATOM 541 N N . GLY A 1 74 ? -13.336 6.052 12.107 1.00 60.31 74 GLY A N 1
ATOM 542 C CA . GLY A 1 74 ? -12.682 4.754 12.066 1.00 60.31 74 GLY A CA 1
ATOM 543 C C . GLY A 1 74 ? -11.532 4.793 11.069 1.00 60.31 74 GLY A C 1
ATOM 544 O O . GLY A 1 74 ? -11.648 4.335 9.942 1.00 60.31 74 GLY A O 1
ATOM 545 N N . LEU A 1 75 ? -10.398 5.376 11.454 1.00 76.06 75 LEU A N 1
ATOM 546 C CA . LEU A 1 75 ? -9.163 5.230 10.688 1.00 76.06 75 LEU A CA 1
ATOM 547 C C . LEU A 1 75 ? -8.635 3.794 10.824 1.00 76.06 75 LEU A C 1
ATOM 549 O O . LEU A 1 75 ? -8.820 3.146 11.856 1.00 76.06 75 LEU A O 1
ATOM 553 N N . LEU A 1 76 ? -7.855 3.328 9.842 1.00 78.12 76 LEU A N 1
ATOM 554 C CA . LEU A 1 76 ? -7.155 2.035 9.909 1.00 78.12 76 LEU A CA 1
ATOM 555 C C . LEU A 1 76 ? -5.909 2.107 10.815 1.00 78.12 76 LEU A C 1
ATOM 557 O O . LEU A 1 76 ? -4.812 1.692 10.440 1.00 78.12 76 LEU A O 1
ATOM 561 N N . THR A 1 77 ? -6.074 2.69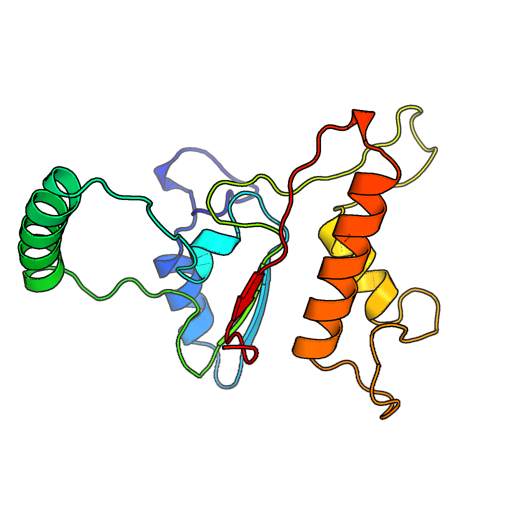1 12.004 1.00 77.56 77 THR A N 1
ATOM 562 C CA . THR A 1 77 ? -5.010 3.017 12.962 1.00 77.56 77 THR A CA 1
ATOM 563 C C . THR A 1 77 ? -5.297 2.515 14.376 1.00 77.56 77 THR A C 1
ATOM 565 O O . THR A 1 77 ? -4.786 3.061 15.352 1.00 77.56 77 THR A O 1
ATOM 568 N N . THR A 1 78 ? -6.160 1.515 14.528 1.00 80.75 78 THR A N 1
ATOM 569 C CA . THR A 1 78 ? -6.287 0.768 15.785 1.00 80.75 78 THR A CA 1
ATOM 570 C C . THR A 1 78 ? -5.268 -0.378 15.812 1.00 80.75 78 THR A C 1
ATOM 572 O O . THR A 1 78 ? -4.694 -0.748 14.787 1.00 80.75 78 THR A O 1
ATOM 575 N N . ASN A 1 79 ? -5.014 -0.959 16.988 1.00 82.56 79 ASN A N 1
ATOM 576 C CA . ASN A 1 79 ? -3.996 -2.004 17.188 1.00 82.56 79 ASN A CA 1
ATOM 577 C C . ASN A 1 79 ? -4.202 -3.277 16.340 1.00 82.56 79 ASN A C 1
ATOM 579 O O . ASN A 1 79 ? -3.260 -4.045 16.150 1.00 82.56 79 ASN A O 1
ATOM 583 N N . GLN A 1 80 ? -5.417 -3.504 15.837 1.00 90.00 80 GLN A N 1
ATOM 584 C CA . GLN A 1 80 ? -5.750 -4.632 14.970 1.00 90.00 80 GLN A CA 1
ATOM 585 C C . GLN A 1 80 ? -5.325 -4.430 13.511 1.00 90.00 80 GLN A C 1
ATOM 587 O O . GLN A 1 80 ? -5.346 -5.399 12.755 1.00 90.00 80 GLN A O 1
ATOM 592 N N . TYR A 1 81 ? -4.955 -3.214 13.099 1.00 92.75 81 TYR A N 1
ATOM 593 C CA . TYR A 1 81 ? -4.559 -2.918 11.725 1.00 92.75 81 TYR A CA 1
ATOM 594 C C . TYR A 1 81 ? -3.052 -2.742 11.595 1.00 92.75 81 TYR A C 1
ATOM 596 O O . TYR A 1 81 ? -2.387 -2.090 12.400 1.00 92.75 81 TYR A O 1
ATOM 604 N N . LYS A 1 82 ? -2.526 -3.284 10.503 1.00 94.81 82 LYS A N 1
ATOM 605 C CA . LYS A 1 82 ? -1.224 -2.927 9.965 1.00 94.81 82 LYS A CA 1
ATOM 606 C C . LYS A 1 82 ? -1.414 -2.548 8.506 1.00 94.81 82 LYS A C 1
ATOM 608 O O . LYS A 1 82 ? -2.009 -3.315 7.758 1.00 94.81 82 LYS A O 1
ATOM 613 N N . VAL A 1 83 ? -0.956 -1.375 8.102 1.00 95.31 83 VAL A N 1
ATOM 614 C CA . VAL A 1 83 ? -1.308 -0.802 6.802 1.00 95.31 83 VAL A CA 1
ATOM 615 C C . VAL A 1 83 ? -0.063 -0.399 6.038 1.00 95.31 83 VAL A C 1
ATOM 617 O O . VAL A 1 83 ? 0.825 0.234 6.606 1.00 95.31 83 VAL A O 1
ATOM 620 N N . LEU A 1 84 ? -0.028 -0.721 4.749 1.00 96.75 84 LEU A N 1
ATOM 621 C CA . LEU A 1 84 ? 0.930 -0.194 3.788 1.00 96.75 84 LEU A CA 1
ATOM 622 C C . LEU A 1 84 ? 0.163 0.611 2.734 1.00 96.75 84 LEU A C 1
ATOM 624 O O . LEU A 1 84 ? -0.717 0.083 2.060 1.00 96.75 84 LEU A O 1
ATOM 628 N N . ALA A 1 85 ? 0.471 1.895 2.622 1.00 96.56 85 ALA A N 1
ATOM 629 C CA . ALA A 1 85 ? -0.172 2.831 1.710 1.00 96.56 85 ALA A CA 1
ATOM 630 C C . ALA A 1 85 ? 0.841 3.298 0.659 1.00 96.56 85 ALA A C 1
ATOM 632 O O . ALA A 1 85 ? 1.976 3.635 0.993 1.00 96.56 85 ALA A O 1
ATOM 633 N N . SER A 1 86 ? 0.434 3.332 -0.605 1.00 97.00 86 SER A N 1
ATOM 634 C CA . SER A 1 86 ? 1.311 3.627 -1.737 1.00 97.00 86 SER A CA 1
ATOM 635 C C . SER A 1 86 ? 1.842 5.057 -1.780 1.00 97.00 86 SER A C 1
ATOM 637 O O . SER A 1 86 ? 2.904 5.275 -2.359 1.00 97.00 86 SER A O 1
ATOM 639 N N . CYS A 1 87 ? 1.129 6.020 -1.194 1.00 95.19 87 CYS A N 1
ATOM 640 C CA . CYS A 1 87 ? 1.491 7.438 -1.190 1.00 95.19 87 CYS A CA 1
ATOM 641 C C . CYS A 1 87 ? 0.964 8.195 0.052 1.00 95.19 87 CYS A C 1
ATOM 643 O O . CYS A 1 87 ? 0.103 7.692 0.788 1.00 95.19 87 CYS A O 1
ATOM 645 N N . HIS A 1 88 ? 1.410 9.443 0.262 1.00 93.19 88 HIS A N 1
ATOM 646 C CA . HIS A 1 88 ? 0.786 10.373 1.218 1.00 93.19 88 HIS A CA 1
ATOM 647 C C . HIS A 1 88 ? -0.655 10.746 0.825 1.00 93.19 88 HIS A C 1
ATOM 649 O O . HIS A 1 88 ? -1.088 10.567 -0.314 1.00 93.19 88 HIS A O 1
ATOM 655 N N . TYR A 1 89 ? -1.408 11.324 1.769 1.00 89.31 89 TYR A N 1
ATOM 656 C CA . TYR A 1 89 ? -2.796 11.748 1.540 1.00 89.31 89 TYR A CA 1
ATOM 657 C C . TYR A 1 89 ? -2.946 12.824 0.449 1.00 89.31 89 TYR A C 1
ATOM 659 O O . TYR A 1 89 ? -4.002 12.912 -0.162 1.00 89.31 89 TYR A O 1
ATOM 667 N N . HIS A 1 90 ? -1.921 13.642 0.195 1.00 88.38 90 HIS A N 1
ATOM 668 C CA . HIS A 1 90 ? -1.940 14.707 -0.819 1.00 88.38 90 HIS A CA 1
ATOM 669 C C . HIS A 1 90 ? -1.241 14.300 -2.130 1.00 88.38 90 HIS A C 1
ATOM 671 O O . HIS A 1 90 ? -1.026 15.141 -3.000 1.00 88.38 90 HIS A O 1
ATOM 677 N N . GLN A 1 91 ? -0.839 13.033 -2.262 1.00 93.00 91 GLN A N 1
ATOM 678 C CA . GLN A 1 91 ? -0.128 12.505 -3.428 1.00 93.00 91 GLN A CA 1
ATOM 679 C C . GLN A 1 91 ? -1.015 11.564 -4.240 1.00 93.00 91 GLN A C 1
ATOM 681 O O . GLN A 1 91 ? -1.967 10.976 -3.724 1.00 93.00 91 GLN A O 1
ATOM 686 N N . SER A 1 92 ? -0.671 11.413 -5.517 1.00 92.75 92 SER A N 1
ATOM 687 C CA . SER A 1 92 ? -1.232 10.369 -6.377 1.00 92.75 92 SER A CA 1
ATOM 688 C C . SER A 1 92 ? -0.382 9.104 -6.288 1.00 92.75 92 SER A C 1
ATOM 690 O O . SER A 1 92 ? 0.837 9.198 -6.149 1.00 92.75 92 SER A O 1
ATOM 692 N N . SER A 1 93 ? -1.020 7.936 -6.399 1.00 93.94 93 SER A N 1
ATOM 693 C CA . SER A 1 93 ? -0.304 6.699 -6.720 1.00 93.94 93 SER A CA 1
ATOM 694 C C . SER A 1 93 ? -0.196 6.574 -8.234 1.00 93.94 93 SER A C 1
ATOM 696 O O . SER A 1 93 ? -1.103 6.993 -8.957 1.00 93.94 93 SER A O 1
ATOM 698 N N . TRP A 1 94 ? 0.906 6.016 -8.718 1.00 94.50 94 TRP A N 1
ATOM 699 C CA . TRP A 1 94 ? 1.228 5.972 -10.136 1.00 94.50 94 TRP A CA 1
ATOM 700 C C . TRP A 1 94 ? 1.168 4.560 -10.703 1.00 94.50 94 TRP A C 1
ATOM 702 O O . TRP A 1 94 ? 1.653 3.603 -10.102 1.00 94.50 94 TRP A O 1
ATOM 712 N N . GLY A 1 95 ? 0.613 4.462 -11.910 1.00 92.56 95 GLY A N 1
ATOM 713 C CA . GLY A 1 95 ? 0.667 3.276 -12.755 1.00 92.56 95 GLY A CA 1
ATOM 714 C C . GLY A 1 95 ? 1.454 3.551 -14.032 1.00 92.56 95 GLY A C 1
ATOM 715 O O . GLY A 1 95 ? 1.412 4.659 -14.568 1.00 92.56 95 GLY A O 1
ATOM 716 N N . ILE A 1 96 ? 2.167 2.540 -14.517 1.00 90.62 96 ILE A N 1
ATOM 717 C CA . ILE A 1 96 ? 2.922 2.575 -15.766 1.00 90.62 96 ILE A CA 1
ATOM 718 C C . ILE A 1 96 ? 2.151 1.804 -16.825 1.00 90.62 96 ILE A C 1
ATOM 720 O O . ILE A 1 96 ? 1.708 0.684 -16.589 1.00 90.62 96 ILE A O 1
ATOM 724 N N . TYR A 1 97 ? 2.017 2.414 -18.000 1.00 90.25 97 TYR A N 1
ATOM 725 C CA . TYR A 1 97 ? 1.324 1.848 -19.149 1.00 90.25 97 TYR A CA 1
ATOM 726 C C . TYR A 1 97 ? 2.293 1.742 -20.326 1.00 90.25 97 TYR A C 1
ATOM 728 O O . TYR A 1 97 ? 3.133 2.631 -20.511 1.00 90.25 97 TYR A O 1
ATOM 736 N N . PRO A 1 98 ? 2.187 0.687 -21.144 1.00 89.19 98 PRO A N 1
ATOM 737 C CA . PRO A 1 98 ? 3.025 0.560 -22.319 1.00 89.19 98 PRO A CA 1
ATOM 738 C C . PRO A 1 98 ? 2.646 1.624 -23.357 1.00 89.19 98 PRO A C 1
ATOM 740 O O . PRO A 1 98 ? 1.474 1.831 -23.666 1.00 89.19 98 PRO A O 1
ATOM 743 N N . THR A 1 99 ? 3.647 2.282 -23.944 1.00 87.62 99 THR A N 1
ATOM 744 C CA . THR A 1 99 ? 3.435 3.210 -25.069 1.00 87.62 99 THR A CA 1
ATOM 745 C C . THR A 1 99 ? 3.110 2.474 -26.369 1.00 87.62 99 THR A C 1
ATOM 747 O O . THR A 1 99 ? 2.458 3.029 -27.251 1.00 87.62 99 THR A O 1
ATOM 750 N N . VAL A 1 100 ? 3.542 1.214 -26.479 1.00 91.25 100 VAL A N 1
ATOM 751 C CA . VAL A 1 100 ? 3.220 0.299 -27.577 1.00 91.25 100 VAL A CA 1
ATOM 752 C C . VAL A 1 100 ? 2.317 -0.811 -27.033 1.00 91.25 100 VAL A C 1
ATOM 754 O O . VAL A 1 100 ? 2.759 -1.546 -26.148 1.00 91.25 100 VAL A O 1
ATOM 757 N N . PRO A 1 101 ? 1.080 -0.975 -27.539 1.00 89.75 101 PRO A N 1
ATOM 758 C CA . PRO A 1 101 ? 0.175 -2.025 -27.077 1.00 89.75 101 PRO A CA 1
ATOM 759 C C . PRO A 1 101 ? 0.837 -3.411 -27.078 1.00 89.75 101 PRO A C 1
ATOM 761 O O . PRO A 1 101 ? 1.397 -3.833 -28.088 1.00 89.75 101 PRO A O 1
ATOM 764 N N . GLY A 1 102 ? 0.777 -4.109 -25.941 1.00 87.94 102 GLY A N 1
ATOM 765 C CA . GLY A 1 102 ? 1.343 -5.453 -25.769 1.00 87.94 102 GLY A CA 1
ATOM 766 C C . GLY A 1 102 ? 2.839 -5.515 -25.437 1.00 87.94 102 GLY A C 1
ATOM 767 O O . GLY A 1 102 ? 3.364 -6.617 -25.311 1.00 87.94 102 GLY A O 1
ATOM 768 N N . ALA A 1 103 ? 3.537 -4.381 -25.277 1.00 90.12 103 ALA A N 1
ATOM 769 C CA . ALA A 1 103 ? 4.952 -4.389 -24.882 1.00 90.12 103 ALA A CA 1
ATOM 770 C C . ALA A 1 103 ? 5.173 -4.916 -23.452 1.00 90.12 103 ALA A C 1
ATOM 772 O O . ALA A 1 103 ? 6.157 -5.606 -23.198 1.00 90.12 103 ALA A O 1
ATOM 773 N N . PHE A 1 104 ? 4.267 -4.579 -22.533 1.00 88.25 104 PHE A N 1
ATOM 774 C CA . PHE A 1 104 ? 4.178 -5.124 -21.178 1.00 88.25 104 PHE A CA 1
ATOM 775 C C . PHE A 1 104 ? 2.785 -4.846 -20.597 1.00 88.25 104 PHE A C 1
ATOM 777 O O . PHE A 1 104 ? 2.087 -3.946 -21.070 1.00 88.25 104 PHE A O 1
ATOM 784 N N . ASP A 1 105 ? 2.390 -5.594 -19.568 1.00 89.88 105 ASP A N 1
ATOM 785 C CA . ASP A 1 105 ? 1.129 -5.361 -18.860 1.00 89.88 105 ASP A CA 1
ATOM 786 C C . ASP A 1 105 ? 1.238 -4.140 -17.934 1.00 89.88 105 ASP A C 1
ATOM 788 O O . ASP A 1 105 ? 2.230 -4.023 -17.210 1.00 89.88 105 ASP A O 1
ATOM 792 N N . PRO A 1 106 ? 0.248 -3.227 -17.918 1.00 90.81 106 PRO A N 1
ATOM 793 C CA . PRO A 1 106 ? 0.265 -2.090 -17.008 1.00 90.81 106 PRO A CA 1
ATOM 794 C C . PRO A 1 106 ? 0.394 -2.510 -15.543 1.00 90.81 106 PRO A C 1
ATOM 796 O O . PRO A 1 106 ? -0.228 -3.482 -15.114 1.00 90.81 106 PRO A O 1
ATOM 799 N N . TYR A 1 107 ? 1.150 -1.747 -14.756 1.00 92.25 107 TYR A N 1
ATOM 800 C CA . TYR A 1 107 ? 1.373 -2.052 -13.341 1.00 92.25 107 TYR A CA 1
ATOM 801 C C . TYR A 1 107 ? 1.413 -0.796 -12.472 1.00 92.25 107 TYR A C 1
ATOM 803 O O . TYR A 1 107 ? 1.859 0.265 -12.907 1.00 92.25 107 TYR A O 1
ATOM 811 N N . GLY A 1 108 ? 0.979 -0.925 -11.217 1.00 95.12 108 GLY A N 1
ATOM 812 C CA . GLY A 1 108 ? 1.195 0.088 -10.183 1.00 95.12 108 GLY A CA 1
ATOM 813 C C . GLY A 1 108 ? 2.660 0.112 -9.753 1.00 95.12 108 GLY A C 1
ATOM 814 O O . GLY A 1 108 ? 3.242 -0.941 -9.490 1.00 95.12 108 GLY A O 1
ATOM 815 N N . VAL A 1 109 ? 3.265 1.298 -9.674 1.00 95.62 109 VAL A N 1
ATOM 816 C CA . VAL A 1 109 ? 4.670 1.493 -9.268 1.00 95.62 109 VAL A CA 1
ATOM 817 C C . VAL A 1 109 ? 4.899 0.897 -7.874 1.00 95.62 109 VAL A C 1
ATOM 819 O O . VAL A 1 109 ? 5.836 0.130 -7.670 1.00 95.62 109 VAL A O 1
ATOM 822 N N . PHE A 1 110 ? 3.999 1.174 -6.931 1.00 97.75 110 PHE A N 1
ATOM 823 C CA . PHE A 1 110 ? 4.058 0.600 -5.588 1.00 97.75 110 PHE A CA 1
ATOM 824 C C . PHE A 1 110 ? 3.865 -0.923 -5.596 1.00 97.75 110 PHE A C 1
ATOM 826 O O . PHE A 1 110 ? 4.669 -1.640 -4.998 1.00 97.75 110 PHE A O 1
ATOM 833 N N . THR A 1 111 ? 2.838 -1.426 -6.294 1.00 97.31 111 THR A N 1
ATOM 834 C CA . THR A 1 111 ? 2.570 -2.872 -6.375 1.00 97.31 111 THR A CA 1
ATOM 835 C C . THR A 1 111 ? 3.750 -3.639 -6.974 1.00 97.31 111 THR A C 1
ATOM 837 O O . THR A 1 111 ? 4.107 -4.688 -6.447 1.00 97.31 111 THR A O 1
ATOM 840 N N . MET A 1 112 ? 4.409 -3.113 -8.013 1.00 96.12 112 MET A N 1
ATOM 841 C CA . MET A 1 112 ? 5.588 -3.751 -8.611 1.00 96.12 112 MET A CA 1
ATOM 842 C C . MET A 1 112 ? 6.727 -3.894 -7.597 1.00 96.12 112 MET A C 1
ATOM 844 O O . MET A 1 112 ? 7.241 -4.998 -7.414 1.00 96.12 112 MET A O 1
ATOM 848 N N . GLY A 1 113 ? 7.072 -2.814 -6.886 1.00 97.12 113 GLY A N 1
ATOM 849 C CA . GLY A 1 113 ? 8.093 -2.868 -5.837 1.00 97.12 113 GLY A CA 1
ATOM 850 C C . GLY A 1 113 ? 7.733 -3.849 -4.718 1.00 97.12 113 GLY A C 1
ATOM 851 O O . GLY A 1 113 ? 8.602 -4.561 -4.216 1.00 97.12 113 GLY A O 1
ATOM 852 N N . LEU A 1 114 ? 6.451 -3.935 -4.345 1.00 98.06 114 LEU A N 1
ATOM 853 C CA . LEU A 1 114 ? 5.980 -4.881 -3.331 1.00 98.06 114 LEU A CA 1
ATOM 854 C C . LEU A 1 114 ? 6.106 -6.333 -3.801 1.00 98.06 114 LEU A C 1
ATOM 856 O O . LEU A 1 114 ? 6.605 -7.174 -3.056 1.00 98.06 114 LEU A O 1
ATOM 860 N N . CYS A 1 115 ? 5.680 -6.630 -5.029 1.00 96.88 115 CYS A N 1
ATOM 861 C CA . CYS A 1 115 ? 5.805 -7.957 -5.622 1.00 96.88 115 CYS A CA 1
ATOM 862 C C . CYS A 1 115 ? 7.273 -8.389 -5.729 1.00 96.88 115 CYS A C 1
ATOM 864 O O . CYS A 1 115 ? 7.606 -9.502 -5.318 1.00 96.88 115 CYS A O 1
ATOM 866 N N . GLU A 1 116 ? 8.152 -7.514 -6.227 1.00 96.75 116 GLU A N 1
ATOM 867 C CA . GLU A 1 116 ? 9.592 -7.783 -6.313 1.00 96.75 116 GLU A CA 1
ATOM 868 C C . GLU A 1 116 ? 10.186 -8.053 -4.925 1.00 96.75 116 GLU A C 1
ATOM 870 O O . GLU A 1 116 ? 10.814 -9.091 -4.723 1.00 96.75 116 GLU A O 1
ATOM 875 N N . GLY A 1 117 ? 9.905 -7.179 -3.952 1.00 97.25 117 GLY A N 1
ATOM 876 C CA . GLY A 1 117 ? 10.339 -7.309 -2.559 1.00 97.25 117 GLY A CA 1
ATOM 877 C C . GLY A 1 117 ? 9.954 -8.638 -1.914 1.00 97.25 117 GLY A C 1
ATOM 878 O O . GLY A 1 117 ? 10.748 -9.250 -1.196 1.00 97.25 117 GLY A O 1
ATOM 879 N N . CYS A 1 118 ? 8.731 -9.088 -2.191 1.00 96.50 118 CYS A N 1
ATOM 880 C CA . CYS A 1 118 ? 8.088 -10.211 -1.517 1.00 96.50 118 CYS A CA 1
ATOM 881 C C . CYS A 1 118 ? 8.214 -11.560 -2.234 1.00 96.50 118 CYS A C 1
ATOM 883 O O . CYS A 1 118 ? 7.545 -12.504 -1.812 1.00 96.50 118 CYS A O 1
ATOM 885 N N . GLY A 1 119 ? 9.036 -11.699 -3.279 1.00 95.50 119 GLY A N 1
ATOM 886 C CA . GLY A 1 119 ? 9.283 -13.027 -3.856 1.00 95.50 119 GLY A CA 1
ATOM 887 C C . GLY A 1 119 ? 8.830 -13.264 -5.284 1.00 95.50 119 GLY A C 1
ATOM 888 O O . GLY A 1 119 ? 8.970 -14.395 -5.745 1.00 95.50 119 GLY A O 1
ATOM 889 N N . TYR A 1 120 ? 8.284 -12.276 -5.999 1.00 94.69 120 TYR A N 1
ATOM 890 C CA . TYR A 1 120 ? 7.694 -12.525 -7.324 1.00 94.69 120 TYR A CA 1
ATOM 891 C C . TYR A 1 120 ? 8.680 -13.168 -8.317 1.00 94.69 120 TYR A C 1
ATOM 893 O O . TYR A 1 120 ? 8.287 -14.014 -9.116 1.00 94.69 120 TYR A O 1
ATOM 901 N N . TYR A 1 121 ? 9.973 -12.847 -8.209 1.00 92.31 121 TYR A N 1
ATOM 902 C CA . TYR A 1 121 ? 11.040 -13.420 -9.041 1.00 92.31 121 TYR A CA 1
ATOM 903 C C . TYR A 1 121 ? 11.798 -14.593 -8.386 1.00 92.31 121 TYR A C 1
ATOM 905 O O . TYR A 1 121 ? 12.875 -14.973 -8.841 1.00 92.31 121 TYR A O 1
ATOM 913 N N . GLY A 1 122 ? 11.236 -15.203 -7.337 1.00 90.38 122 GLY A N 1
ATOM 914 C CA . GLY A 1 122 ? 11.783 -16.399 -6.683 1.00 90.38 122 GLY A CA 1
ATOM 915 C C . GLY A 1 122 ? 12.805 -16.135 -5.571 1.00 90.38 122 GLY A C 1
ATOM 916 O O . GLY A 1 122 ? 13.283 -17.082 -4.950 1.00 90.38 122 GLY A O 1
ATOM 917 N N . ASN A 1 123 ? 13.124 -14.874 -5.288 1.00 92.06 123 ASN A N 1
ATOM 918 C CA . ASN A 1 123 ? 13.945 -14.427 -4.162 1.00 92.06 123 ASN A CA 1
ATOM 919 C C . ASN A 1 123 ? 13.198 -13.358 -3.354 1.00 92.06 123 ASN A C 1
ATOM 921 O O . ASN A 1 123 ? 12.414 -12.615 -3.929 1.00 92.06 123 ASN A O 1
ATOM 925 N N . TYR A 1 124 ? 13.473 -13.243 -2.052 1.00 95.19 124 TYR A N 1
ATOM 926 C CA . TYR A 1 124 ? 12.824 -12.285 -1.143 1.00 95.19 124 TYR A CA 1
ATOM 927 C C . TYR A 1 124 ? 13.751 -11.097 -0.834 1.00 95.19 124 TYR A C 1
ATOM 929 O O . TYR A 1 124 ? 14.298 -11.027 0.260 1.00 95.19 124 TYR A O 1
ATOM 937 N N . PRO A 1 125 ? 14.008 -10.161 -1.766 1.00 97.25 125 PRO A N 1
ATOM 938 C CA . PRO A 1 125 ? 14.991 -9.104 -1.543 1.00 97.25 125 PRO A CA 1
ATOM 939 C C . PRO A 1 125 ? 14.579 -8.094 -0.459 1.00 97.25 125 PRO A C 1
ATOM 941 O O . PRO A 1 125 ? 15.421 -7.304 -0.038 1.00 97.25 125 PRO A O 1
ATOM 944 N N . ALA A 1 126 ? 13.322 -8.104 0.002 1.00 97.44 126 ALA A N 1
ATOM 945 C CA . ALA A 1 126 ? 12.910 -7.339 1.175 1.00 97.44 126 ALA A CA 1
ATOM 946 C C . ALA A 1 126 ? 13.302 -8.001 2.511 1.00 97.44 126 ALA A C 1
ATOM 948 O O . ALA A 1 126 ? 13.378 -7.290 3.510 1.00 97.44 126 ALA A O 1
ATOM 949 N N . ASP A 1 127 ? 13.558 -9.315 2.541 1.00 97.44 127 ASP A N 1
ATOM 950 C CA . ASP A 1 127 ? 13.996 -10.060 3.732 1.00 97.44 127 ASP A CA 1
ATOM 951 C C . ASP A 1 127 ? 15.434 -9.656 4.098 1.00 97.44 127 ASP A C 1
ATOM 953 O O . ASP A 1 127 ? 16.422 -10.229 3.631 1.00 97.44 127 ASP A O 1
ATOM 957 N N . ASN A 1 128 ? 15.551 -8.590 4.890 1.00 95.31 128 ASN A N 1
ATOM 958 C CA . ASN A 1 128 ? 16.832 -7.992 5.248 1.00 95.31 128 ASN A CA 1
ATOM 959 C C . ASN A 1 128 ? 17.482 -8.718 6.426 1.00 95.31 128 ASN A C 1
ATOM 961 O O . ASN A 1 128 ? 18.704 -8.650 6.583 1.00 95.31 128 ASN A O 1
ATOM 965 N N . ASN A 1 129 ? 16.685 -9.369 7.276 1.00 95.94 129 ASN A N 1
ATOM 966 C CA . ASN A 1 129 ? 17.190 -10.127 8.417 1.00 95.94 129 ASN A CA 1
ATOM 967 C C . ASN A 1 129 ? 17.541 -11.593 8.063 1.00 95.94 129 ASN A C 1
ATOM 969 O O . ASN A 1 129 ? 18.177 -12.266 8.878 1.00 95.94 129 ASN A O 1
ATOM 973 N N . ILE A 1 130 ? 17.214 -12.041 6.843 1.00 95.00 130 ILE A N 1
ATOM 974 C CA . ILE A 1 130 ? 17.517 -13.365 6.278 1.00 95.00 130 ILE A CA 1
ATOM 975 C C . ILE A 1 130 ? 16.850 -14.489 7.093 1.00 95.00 130 ILE A C 1
ATOM 977 O O . ILE A 1 130 ? 17.405 -15.578 7.277 1.00 95.00 130 ILE A O 1
ATOM 981 N N . ASP A 1 131 ? 15.649 -14.237 7.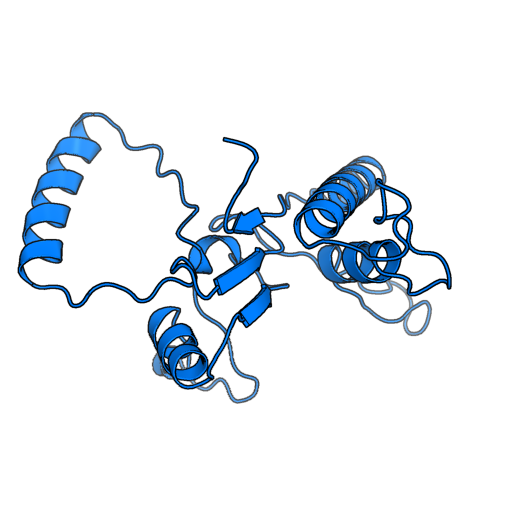618 1.00 96.38 131 ASP A N 1
ATOM 982 C CA . ASP A 1 131 ? 14.864 -15.235 8.353 1.00 96.38 131 ASP A CA 1
ATOM 983 C C . ASP A 1 131 ? 13.896 -16.038 7.453 1.00 96.38 131 ASP A C 1
ATOM 985 O O . ASP A 1 131 ? 13.163 -16.914 7.934 1.00 96.38 131 ASP A O 1
ATOM 989 N N . ASN A 1 132 ? 13.974 -15.816 6.134 1.00 92.69 132 ASN A N 1
ATOM 990 C CA . ASN A 1 132 ? 13.107 -16.342 5.078 1.00 92.69 132 ASN A CA 1
ATOM 991 C C . ASN A 1 132 ? 11.648 -15.877 5.187 1.00 92.69 132 ASN A C 1
ATOM 993 O O . ASN A 1 132 ? 10.740 -16.553 4.685 1.00 92.69 132 ASN A O 1
ATOM 997 N N . LYS A 1 133 ? 11.388 -14.749 5.854 1.00 93.50 133 LYS A N 1
ATOM 998 C CA . LYS A 1 133 ? 10.065 -14.130 5.946 1.00 93.50 133 LYS A CA 1
ATOM 999 C C . LYS A 1 133 ? 10.204 -12.628 5.777 1.00 93.50 133 LYS A C 1
ATOM 1001 O O . LYS A 1 133 ? 10.954 -11.964 6.469 1.00 93.50 133 LYS A O 1
ATOM 1006 N N . VAL A 1 134 ? 9.376 -12.061 4.911 1.00 95.69 134 VAL A N 1
ATOM 1007 C CA . VAL A 1 134 ? 9.295 -10.606 4.785 1.00 95.69 134 VAL A CA 1
ATOM 1008 C C . VAL A 1 134 ? 8.307 -10.075 5.819 1.00 95.69 134 VAL A C 1
ATOM 1010 O O . VAL A 1 134 ? 7.099 -10.318 5.733 1.00 95.69 134 VAL A O 1
ATOM 1013 N N . SER A 1 135 ? 8.804 -9.337 6.808 1.00 94.94 135 SER A N 1
ATOM 1014 C CA . SER A 1 135 ? 7.951 -8.576 7.720 1.00 94.94 135 SER A CA 1
ATOM 1015 C C . SER A 1 135 ? 7.334 -7.354 7.025 1.00 94.94 135 SER A C 1
ATOM 1017 O O . SER A 1 135 ? 7.819 -6.867 6.005 1.00 94.94 135 SER A O 1
ATOM 1019 N N . LEU A 1 136 ? 6.266 -6.788 7.601 1.00 94.56 136 LEU A N 1
ATOM 1020 C CA . LEU A 1 136 ? 5.661 -5.567 7.053 1.00 94.56 136 LEU A CA 1
ATOM 1021 C C . LEU A 1 136 ? 6.648 -4.390 7.018 1.00 94.56 136 LEU A C 1
ATOM 1023 O O . LEU A 1 136 ? 6.616 -3.590 6.088 1.00 94.56 136 LEU A O 1
ATOM 1027 N N . GLN A 1 137 ? 7.515 -4.281 8.028 1.00 94.50 137 GLN A N 1
ATOM 1028 C CA . GLN A 1 137 ? 8.508 -3.212 8.099 1.00 94.50 137 GLN A CA 1
ATOM 1029 C C . GLN A 1 137 ? 9.573 -3.374 7.010 1.00 94.50 137 GLN A C 1
ATOM 1031 O O . GLN A 1 137 ? 9.976 -2.392 6.395 1.00 94.50 137 GLN A O 1
ATOM 1036 N N . GLU A 1 138 ? 10.003 -4.604 6.751 1.00 96.75 138 GLU A N 1
ATOM 1037 C CA . GLU A 1 138 ? 10.914 -4.933 5.655 1.00 96.75 138 GLU A CA 1
ATOM 1038 C C . GLU A 1 138 ? 10.310 -4.629 4.290 1.00 96.75 138 GLU A C 1
ATOM 1040 O O . GLU A 1 138 ? 10.934 -3.923 3.497 1.00 96.75 138 GLU A O 1
ATOM 1045 N N . ALA A 1 139 ? 9.068 -5.065 4.053 1.00 97.44 139 ALA A N 1
ATOM 1046 C CA . ALA A 1 139 ? 8.329 -4.711 2.847 1.00 97.44 139 ALA A CA 1
ATOM 1047 C C . ALA A 1 139 ? 8.229 -3.187 2.692 1.00 97.44 139 ALA A C 1
ATOM 1049 O O . ALA A 1 139 ? 8.544 -2.655 1.634 1.00 97.44 139 ALA A O 1
ATOM 1050 N N . TYR A 1 140 ? 7.864 -2.459 3.751 1.00 97.00 140 TYR A N 1
ATOM 1051 C CA . TYR A 1 140 ? 7.798 -0.998 3.720 1.00 97.00 140 TYR A CA 1
ATOM 1052 C C . TYR A 1 140 ? 9.128 -0.353 3.312 1.00 97.00 140 TYR A C 1
ATOM 1054 O O . TYR A 1 140 ? 9.147 0.472 2.398 1.00 97.00 140 TYR A O 1
ATOM 1062 N N . LEU A 1 141 ? 10.231 -0.725 3.968 1.00 96.81 141 LEU A N 1
ATOM 1063 C CA . LEU A 1 141 ? 11.549 -0.154 3.687 1.00 96.81 141 LEU A CA 1
ATOM 1064 C C . LEU A 1 141 ? 11.995 -0.460 2.256 1.00 96.81 141 LEU A C 1
ATOM 1066 O O . LEU A 1 141 ? 12.442 0.444 1.551 1.00 96.81 141 LEU A O 1
ATOM 1070 N N . TYR A 1 142 ? 11.810 -1.703 1.812 1.00 97.75 142 TYR A N 1
ATOM 1071 C CA . TYR A 1 142 ? 12.159 -2.117 0.461 1.00 97.75 142 TYR A CA 1
ATOM 1072 C C . TYR A 1 142 ? 11.349 -1.356 -0.591 1.00 97.75 142 TYR A C 1
ATOM 1074 O O . TYR A 1 142 ? 11.925 -0.767 -1.504 1.00 97.75 142 TYR A O 1
ATOM 1082 N N . VAL A 1 143 ? 10.019 -1.319 -0.453 1.00 98.06 143 VAL A N 1
ATOM 1083 C CA . VAL A 1 143 ? 9.136 -0.676 -1.437 1.00 98.06 143 VAL A CA 1
ATOM 1084 C C . VAL A 1 143 ? 9.364 0.831 -1.471 1.00 98.06 143 VAL A C 1
ATOM 1086 O O . VAL A 1 143 ? 9.414 1.407 -2.554 1.00 98.06 143 VAL A O 1
ATOM 1089 N N . ARG A 1 144 ? 9.576 1.477 -0.318 1.00 96.88 144 ARG A N 1
ATOM 1090 C CA . ARG A 1 144 ? 9.959 2.896 -0.255 1.00 96.88 144 ARG A CA 1
ATOM 1091 C C . ARG A 1 144 ? 11.221 3.159 -1.078 1.00 96.88 144 ARG A C 1
ATOM 1093 O O . ARG A 1 144 ? 11.225 4.050 -1.925 1.00 96.88 144 ARG A O 1
ATOM 1100 N N . ASP A 1 145 ? 12.272 2.376 -0.858 1.00 97.06 145 ASP A N 1
ATOM 1101 C CA . ASP A 1 145 ? 13.548 2.558 -1.552 1.00 97.06 145 ASP A CA 1
ATOM 1102 C C . ASP A 1 145 ? 13.435 2.219 -3.049 1.00 97.06 145 ASP A C 1
ATOM 1104 O O . ASP A 1 145 ? 14.057 2.880 -3.884 1.00 97.06 145 ASP A O 1
ATOM 1108 N N . TRP A 1 146 ? 12.618 1.225 -3.405 1.00 96.88 146 TRP A N 1
ATOM 1109 C CA . TRP A 1 146 ? 12.315 0.860 -4.788 1.00 96.88 146 TRP A CA 1
ATOM 1110 C C . TRP A 1 146 ? 11.611 2.003 -5.530 1.00 96.88 146 TRP A C 1
ATOM 1112 O O . TRP A 1 146 ? 12.055 2.399 -6.607 1.00 96.88 146 TRP A O 1
ATOM 1122 N N . VAL A 1 147 ? 10.571 2.596 -4.930 1.00 96.56 147 VAL A N 1
ATOM 1123 C CA . VAL A 1 147 ? 9.825 3.724 -5.516 1.00 96.56 147 VAL A CA 1
ATOM 1124 C C . VAL A 1 147 ? 10.740 4.937 -5.707 1.00 96.56 147 VAL A C 1
ATOM 1126 O O . VAL A 1 147 ? 10.736 5.539 -6.780 1.00 96.56 147 VAL A O 1
ATOM 1129 N N . VAL A 1 148 ? 11.592 5.257 -4.727 1.00 95.56 148 VAL A N 1
ATOM 1130 C CA . VAL A 1 148 ? 12.582 6.342 -4.856 1.00 95.56 148 VAL A CA 1
ATOM 1131 C C . VAL A 1 148 ? 13.545 6.079 -6.017 1.00 95.56 148 VAL A C 1
ATOM 1133 O O . VAL A 1 148 ? 13.784 6.974 -6.830 1.00 95.56 148 VAL A O 1
ATOM 1136 N N . LYS A 1 149 ? 14.074 4.855 -6.143 1.00 95.88 149 LYS A N 1
ATOM 1137 C CA . LYS A 1 149 ? 14.956 4.480 -7.264 1.00 95.88 149 LYS A CA 1
ATOM 1138 C C . LYS A 1 149 ? 14.247 4.611 -8.608 1.00 95.88 149 LYS A C 1
ATOM 1140 O O . LYS A 1 149 ? 14.833 5.159 -9.538 1.00 95.88 149 LYS A O 1
ATOM 1145 N N . PHE A 1 150 ? 12.995 4.166 -8.696 1.00 94.50 150 PHE A N 1
ATOM 1146 C CA . PHE A 1 150 ? 12.178 4.296 -9.900 1.00 94.50 150 PHE A CA 1
ATOM 1147 C C . PHE A 1 150 ? 12.009 5.768 -10.311 1.00 94.50 150 PHE A C 1
ATOM 1149 O O . PHE A 1 150 ? 12.258 6.123 -11.463 1.00 94.50 150 PHE A O 1
ATOM 1156 N N . ILE A 1 151 ? 11.664 6.645 -9.364 1.00 93.25 151 ILE A N 1
ATOM 1157 C CA . ILE A 1 151 ? 11.504 8.088 -9.607 1.00 93.25 151 ILE A CA 1
ATOM 1158 C C . ILE A 1 151 ? 12.817 8.712 -10.104 1.00 93.25 151 ILE A C 1
ATOM 1160 O O . ILE A 1 151 ? 12.817 9.463 -11.079 1.00 93.25 151 ILE A O 1
ATOM 1164 N N . VAL A 1 152 ? 13.945 8.372 -9.471 1.00 94.31 152 VAL A N 1
ATOM 1165 C CA . VAL A 1 152 ? 15.277 8.867 -9.864 1.00 94.31 152 VAL A CA 1
ATOM 1166 C C . VAL A 1 152 ? 15.692 8.359 -11.247 1.00 94.31 152 VAL A C 1
ATOM 1168 O O . VAL A 1 152 ? 16.341 9.088 -11.996 1.00 94.31 152 VAL A O 1
ATOM 1171 N N . GLN A 1 153 ? 15.319 7.130 -11.606 1.00 93.94 153 GLN A N 1
ATOM 1172 C CA . GLN A 1 153 ? 15.620 6.543 -12.912 1.00 93.94 153 GLN A CA 1
ATOM 1173 C C . GLN A 1 153 ? 14.815 7.193 -14.048 1.00 93.94 153 GLN A C 1
ATOM 1175 O O . GLN A 1 153 ? 15.305 7.287 -15.176 1.00 93.94 153 GLN A O 1
ATOM 1180 N N . TYR A 1 154 ? 13.605 7.674 -13.756 1.00 90.50 154 TYR A N 1
ATOM 1181 C CA . TYR A 1 154 ? 12.690 8.257 -14.737 1.00 90.50 154 TYR A CA 1
ATOM 1182 C C . TYR A 1 154 ? 12.251 9.682 -14.351 1.00 90.50 154 TYR A C 1
ATOM 1184 O O . TYR A 1 154 ? 11.055 9.950 -14.209 1.00 90.50 154 TYR A O 1
ATOM 1192 N N . PRO A 1 155 ? 13.191 10.643 -14.237 1.00 89.25 155 PRO A N 1
ATOM 1193 C CA . PRO A 1 155 ? 12.908 11.976 -13.696 1.00 89.25 155 PRO A CA 1
ATOM 1194 C C . PRO A 1 155 ? 11.929 12.783 -14.562 1.00 89.25 155 PRO A C 1
ATOM 1196 O O . PRO A 1 155 ? 11.227 13.662 -14.069 1.00 89.25 155 PRO A O 1
ATOM 1199 N N . TYR A 1 156 ? 11.839 12.464 -15.855 1.00 88.19 156 TYR A N 1
ATOM 1200 C CA . TYR A 1 156 ? 10.923 13.105 -16.799 1.00 88.19 156 TYR A CA 1
ATOM 1201 C C . TYR A 1 156 ? 9.447 12.757 -16.557 1.00 88.19 156 TYR A C 1
ATOM 1203 O O . TYR A 1 156 ? 8.578 13.451 -17.081 1.00 88.19 156 TYR A O 1
ATOM 1211 N N . LEU A 1 157 ? 9.149 11.710 -15.778 1.00 85.69 157 LEU A N 1
ATOM 1212 C CA . LEU A 1 157 ? 7.774 11.365 -15.409 1.00 85.69 157 LEU A CA 1
ATOM 1213 C C . LEU A 1 157 ? 7.216 12.284 -14.308 1.00 85.69 157 LEU A C 1
ATOM 1215 O O . LEU A 1 157 ? 6.008 12.289 -14.093 1.00 85.69 157 LEU A O 1
ATOM 1219 N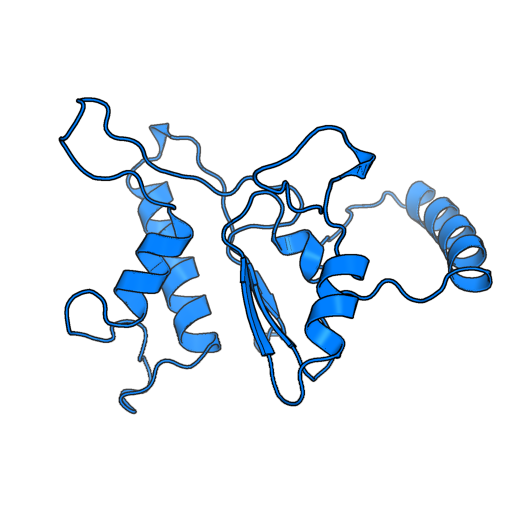 N . ASN A 1 158 ? 8.071 13.067 -13.630 1.00 85.19 158 ASN A N 1
ATOM 1220 C CA . ASN A 1 158 ? 7.700 13.981 -12.541 1.00 85.19 158 ASN A CA 1
ATOM 1221 C C . ASN A 1 158 ? 6.806 13.319 -11.469 1.00 85.19 158 ASN A C 1
ATOM 1223 O O . ASN A 1 158 ? 5.835 13.898 -10.979 1.00 85.19 158 ASN A O 1
ATOM 1227 N N . VAL A 1 159 ? 7.124 12.065 -11.144 1.00 85.69 159 VAL A N 1
ATOM 1228 C CA . VAL A 1 159 ? 6.397 11.250 -10.171 1.00 85.69 159 VAL A CA 1
ATOM 1229 C C . VAL A 1 159 ? 6.809 11.664 -8.764 1.00 85.69 159 VAL A C 1
ATOM 1231 O O . VAL A 1 159 ? 7.994 11.692 -8.443 1.00 85.69 159 VAL A O 1
ATOM 1234 N N . ILE A 1 160 ? 5.823 11.940 -7.913 1.00 90.50 160 ILE A N 1
ATOM 1235 C CA . ILE A 1 160 ? 6.012 12.138 -6.474 1.00 90.50 160 ILE A CA 1
ATOM 1236 C C . ILE A 1 160 ? 5.114 11.132 -5.765 1.00 90.50 160 ILE A C 1
ATOM 1238 O O . ILE A 1 160 ? 3.888 11.218 -5.868 1.00 90.50 160 ILE A O 1
ATOM 1242 N N . GLN A 1 161 ? 5.727 10.178 -5.072 1.00 94.19 161 GLN A N 1
ATOM 1243 C CA . GLN A 1 161 ? 5.021 9.097 -4.401 1.00 94.19 161 GLN A CA 1
ATOM 1244 C C . GLN A 1 161 ? 5.834 8.590 -3.207 1.00 94.19 161 GLN A C 1
ATOM 1246 O O . GLN A 1 161 ? 6.842 7.910 -3.378 1.00 94.19 161 GLN A O 1
ATOM 1251 N N . ASP A 1 162 ? 5.360 8.894 -2.002 1.00 94.69 162 ASP A N 1
ATOM 1252 C CA . ASP A 1 162 ? 6.014 8.512 -0.754 1.00 94.69 162 ASP A CA 1
ATOM 1253 C C . ASP A 1 162 ? 5.202 7.439 -0.034 1.00 94.69 162 ASP A C 1
ATOM 1255 O O . ASP A 1 162 ? 4.136 7.703 0.533 1.00 94.69 162 ASP A O 1
ATOM 1259 N N . VAL A 1 163 ? 5.729 6.220 -0.033 1.00 96.62 163 VAL A N 1
ATOM 1260 C CA . VAL A 1 163 ? 5.117 5.061 0.622 1.00 96.62 163 VAL A CA 1
ATOM 1261 C C . VAL A 1 163 ? 4.947 5.321 2.120 1.00 96.62 163 VAL A C 1
ATOM 1263 O O . VAL A 1 163 ? 5.837 5.862 2.773 1.00 96.62 163 VAL A O 1
ATOM 1266 N N . GLN A 1 164 ? 3.812 4.914 2.684 1.00 95.25 164 GLN A N 1
ATOM 1267 C CA . GLN A 1 164 ? 3.468 5.094 4.092 1.00 95.25 164 GLN A CA 1
ATOM 1268 C C . GLN A 1 164 ? 3.190 3.754 4.773 1.00 95.25 164 GLN A C 1
ATOM 1270 O O . GLN A 1 164 ? 2.627 2.849 4.166 1.00 95.25 164 GLN A O 1
ATOM 1275 N N . VAL A 1 165 ? 3.503 3.652 6.067 1.00 95.00 165 VAL A N 1
ATOM 1276 C CA . VAL A 1 165 ? 3.194 2.472 6.894 1.00 95.00 165 VAL A CA 1
ATOM 1277 C C . VAL A 1 165 ? 2.510 2.850 8.210 1.00 95.00 165 VAL A C 1
ATOM 1279 O O . VAL A 1 165 ? 2.816 3.899 8.792 1.00 95.00 165 VAL A O 1
ATOM 1282 N N . TYR A 1 166 ? 1.610 1.993 8.692 1.00 92.12 166 TYR A N 1
ATOM 1283 C CA . TYR A 1 166 ? 1.039 2.031 10.038 1.00 92.12 166 TYR A CA 1
ATOM 1284 C C . TYR A 1 166 ? 1.085 0.632 10.700 1.00 92.12 166 TYR A C 1
ATOM 1286 O O . TYR A 1 166 ? 0.782 -0.354 10.030 1.00 92.12 166 TYR A O 1
ATOM 1294 N N . PRO A 1 167 ? 1.399 0.523 12.005 1.00 90.12 167 PRO A N 1
ATOM 1295 C CA . PRO A 1 167 ? 2.066 1.553 12.794 1.00 90.12 167 PRO A CA 1
ATOM 1296 C C . PRO A 1 167 ? 3.467 1.815 12.226 1.00 90.12 167 PRO A C 1
ATOM 1298 O O . PRO A 1 167 ? 4.090 0.930 11.645 1.00 90.12 167 PRO A O 1
ATOM 1301 N N . ASN A 1 168 ? 3.960 3.044 12.367 1.00 81.75 168 ASN A N 1
ATOM 1302 C CA . ASN A 1 168 ? 5.333 3.361 11.985 1.00 81.75 168 ASN A CA 1
ATOM 1303 C C . ASN A 1 168 ? 6.248 3.132 13.186 1.00 81.75 168 ASN A C 1
ATOM 1305 O O . ASN A 1 168 ? 6.232 3.932 14.113 1.00 81.75 168 ASN A O 1
ATOM 1309 N N . SER A 1 169 ? 7.042 2.065 13.169 1.00 69.00 169 SER A N 1
ATOM 1310 C CA . SER A 1 169 ? 7.974 1.738 14.255 1.00 69.00 169 SER A CA 1
ATOM 1311 C C . SER A 1 169 ? 9.313 2.489 14.168 1.00 69.00 169 SER A C 1
ATOM 1313 O O . SER A 1 169 ? 10.282 2.063 14.788 1.00 69.00 169 SER A O 1
ATOM 1315 N N . GLN A 1 170 ? 9.402 3.555 13.360 1.00 54.72 170 GLN A N 1
ATOM 1316 C CA . GLN A 1 170 ? 10.609 4.383 13.191 1.00 54.72 170 GLN A CA 1
ATOM 1317 C C . GLN A 1 170 ? 10.507 5.787 13.819 1.00 54.72 170 GLN A C 1
ATOM 1319 O O . GLN A 1 170 ? 11.267 6.674 13.434 1.00 54.72 170 GLN A O 1
ATOM 1324 N N . LEU A 1 171 ? 9.585 5.994 14.766 1.00 41.41 171 LEU A N 1
ATOM 1325 C CA . LEU A 1 171 ? 9.500 7.196 15.608 1.00 41.41 171 LEU A CA 1
ATOM 1326 C C . LEU A 1 171 ? 9.492 6.808 17.086 1.00 41.41 171 LEU A C 1
ATOM 1328 O O . LEU A 1 171 ? 8.796 5.820 17.413 1.00 41.41 171 LEU A O 1
#

Sequence (171 aa):
SYLCPADFTSISSLISVDELESALSDIPGTKVVILDTCHSGGFIGKGGMIISEEGLVSFNDEVINAFSQAEYKGLLTTNQYKVLASCHYHQSSWGIYPTVPGAFDPYGVFTMGLCEGCGYYGNYPADNNIDNKVSLQEAYLYVRDWVVKFIVQYPYLNVIQDVQVYPNSQL

pLDDT: mean 85.33, std 15.25, range [41.41, 98.06]

Foldseek 3Di:
DWAADPPHDDPVPTHDLQNVLVVCVVPDAADEEEAQWFLQQVLQVPDDDPADPVRVVVVVVVCVVCVVPDDDRRRLADPSYKYKHWAHNNFGWDKDDDPDPPPDDIDTLLVVQLCVCCQVPNDNVLPPVPPNDRDPVSSQVRSQVSSVVVCVVCVVVVHDIGMDIPPDPPD